Protein AF-R4G3I7-F1 (afdb_monomer_lite)

Sequence (110 aa):
MGIKLVFLLILGISASVWAYPKTECGSGPDHNLAKGFRRRGDRLLYTTRVQMPKSFLRVKSYDFNWPDSSRQSNFITRFEVLDEHHDGSGGCAFFTGGGPGTNFLKLHLV

Foldseek 3Di:
DVVVVVVVVVVVVVCLQVQADQDPQGRALWQKDKDADDDPPDDDQDDDDDDDDDDPPDDDKDKDKPPPPDDDADAARMDMDTFPGSRNPTKHKAWDDDHHPGRMGIIMID

pLDDT: mean 84.5, std 9.87, range [61.41, 96.06]

Secondary structure (DSSP, 8-state):
-HHHHHHHHHHHHHHHHHHS--BTTBSSS---EEEE-PPTT----------PPP-SS----EEEEES-SS---PPPSEEEE--S-TTTTSPPEEEEEE-TTSS-EEEEE-

Radius of gyration: 18.96 Å; chains: 1; bounding box: 62×19×44 Å

Structure (mmCIF, N/CA/C/O backbone):
data_AF-R4G3I7-F1
#
_entry.id   AF-R4G3I7-F1
#
loop_
_atom_site.group_PDB
_atom_site.id
_atom_site.type_symbol
_atom_site.label_atom_id
_atom_site.label_alt_id
_atom_site.label_comp_id
_atom_site.label_asym_id
_atom_site.label_entity_id
_atom_site.label_seq_id
_atom_site.pdbx_PDB_ins_code
_atom_site.Cartn_x
_atom_site.Cartn_y
_atom_site.Cartn_z
_atom_site.occupancy
_atom_site.B_iso_or_equiv
_atom_site.auth_seq_id
_atom_site.auth_comp_id
_atom_site.auth_asym_id
_atom_site.auth_atom_id
_atom_site.pdbx_PDB_model_num
ATOM 1 N N . MET A 1 1 ? 42.443 -5.790 -20.985 1.00 61.41 1 MET A N 1
ATOM 2 C CA . MET A 1 1 ? 41.408 -6.325 -20.064 1.00 61.41 1 MET A CA 1
ATOM 3 C C . MET A 1 1 ? 40.334 -5.304 -19.681 1.00 61.41 1 MET A C 1
ATOM 5 O O . MET A 1 1 ? 39.187 -5.708 -19.580 1.00 61.41 1 MET A O 1
ATOM 9 N N . GLY A 1 2 ? 40.648 -4.007 -19.540 1.00 72.75 2 GLY A N 1
ATOM 10 C CA . GLY A 1 2 ? 39.675 -2.990 -19.100 1.00 72.75 2 GLY A CA 1
ATOM 11 C C . GLY A 1 2 ? 38.459 -2.777 -20.014 1.00 72.75 2 GLY A C 1
ATOM 12 O O . GLY A 1 2 ? 37.345 -2.706 -19.517 1.00 72.75 2 GLY A O 1
ATOM 13 N N . ILE A 1 3 ? 38.627 -2.761 -21.344 1.00 79.00 3 ILE A N 1
ATOM 14 C CA . ILE A 1 3 ? 37.512 -2.426 -22.254 1.00 79.00 3 ILE A CA 1
ATOM 15 C C . ILE A 1 3 ? 36.407 -3.494 -22.278 1.00 79.00 3 ILE A C 1
ATOM 17 O O . ILE A 1 3 ? 35.229 -3.164 -22.309 1.00 79.00 3 ILE A O 1
ATOM 21 N N . LYS A 1 4 ? 36.776 -4.780 -22.173 1.00 77.06 4 LYS A N 1
ATOM 22 C CA . LYS A 1 4 ? 35.819 -5.894 -22.061 1.00 77.06 4 LYS A CA 1
ATOM 23 C C . LYS A 1 4 ? 35.001 -5.795 -20.772 1.00 77.06 4 LYS A C 1
ATOM 25 O O . LYS A 1 4 ? 33.808 -6.066 -20.791 1.00 77.06 4 LYS A O 1
ATOM 30 N N . LEU A 1 5 ? 35.633 -5.365 -19.678 1.00 80.31 5 LEU A N 1
ATOM 31 C CA . LEU A 1 5 ? 34.962 -5.154 -18.397 1.00 80.31 5 LEU A CA 1
ATOM 32 C C . LEU A 1 5 ? 33.954 -3.998 -18.480 1.00 80.31 5 LEU A C 1
ATOM 34 O O . LEU A 1 5 ? 32.836 -4.124 -17.994 1.00 80.31 5 LEU A O 1
ATOM 38 N N . VAL A 1 6 ? 34.327 -2.906 -19.153 1.00 83.75 6 VAL A N 1
ATOM 39 C CA . VAL A 1 6 ? 33.445 -1.751 -19.385 1.00 83.75 6 VAL A CA 1
ATOM 40 C C . VAL A 1 6 ? 32.231 -2.146 -20.229 1.00 83.75 6 VAL A C 1
ATOM 42 O O . VAL A 1 6 ? 31.108 -1.822 -19.857 1.00 83.75 6 VAL A O 1
ATOM 45 N N . PHE A 1 7 ? 32.421 -2.909 -21.311 1.00 83.75 7 PHE A N 1
ATOM 46 C CA . PHE A 1 7 ? 31.301 -3.403 -22.121 1.00 83.75 7 PHE A CA 1
ATOM 47 C C . PHE A 1 7 ? 30.362 -4.326 -21.336 1.00 83.75 7 PHE A C 1
ATOM 49 O O . PHE A 1 7 ? 29.147 -4.183 -21.445 1.00 83.75 7 PHE A O 1
ATOM 56 N N . LEU A 1 8 ? 30.897 -5.233 -20.513 1.00 83.94 8 LEU A N 1
ATOM 57 C CA . LEU A 1 8 ? 30.080 -6.114 -19.670 1.00 83.94 8 LEU A CA 1
ATOM 58 C C . LEU A 1 8 ? 29.290 -5.337 -18.609 1.00 83.94 8 LEU A C 1
ATOM 60 O O . LEU A 1 8 ? 28.132 -5.661 -18.361 1.00 83.94 8 LEU A O 1
ATOM 64 N N . LEU A 1 9 ? 29.875 -4.286 -18.030 1.00 82.69 9 LEU A N 1
ATOM 65 C CA . LEU A 1 9 ? 29.179 -3.406 -17.088 1.00 82.69 9 LEU A CA 1
ATOM 66 C C . LEU A 1 9 ? 28.038 -2.635 -17.766 1.00 82.69 9 LEU A C 1
ATOM 68 O O . LEU A 1 9 ? 26.932 -2.598 -17.237 1.00 82.69 9 LEU A O 1
ATOM 72 N N . ILE A 1 10 ? 28.269 -2.075 -18.957 1.00 81.50 10 ILE A N 1
ATOM 73 C CA . ILE A 1 10 ? 27.234 -1.347 -19.712 1.00 81.50 10 ILE A CA 1
ATOM 74 C C . ILE A 1 10 ? 26.090 -2.287 -20.129 1.00 81.50 10 ILE A C 1
ATOM 76 O O . ILE A 1 10 ? 24.916 -1.934 -19.999 1.00 81.50 10 ILE A O 1
ATOM 80 N N . LEU A 1 11 ? 26.407 -3.501 -20.591 1.00 79.75 11 LEU A N 1
ATOM 81 C CA . LEU A 1 11 ? 25.405 -4.512 -20.950 1.00 79.75 11 LEU A CA 1
ATOM 82 C C . LEU A 1 11 ? 24.608 -4.994 -19.730 1.00 79.75 11 LEU A C 1
ATOM 84 O O . LEU A 1 11 ? 23.392 -5.137 -19.812 1.00 79.75 11 LEU A O 1
ATOM 88 N N . GLY A 1 12 ? 25.264 -5.181 -18.583 1.00 74.25 12 GLY A N 1
ATOM 89 C CA . GLY A 1 12 ? 24.588 -5.551 -17.338 1.00 74.25 12 GLY A CA 1
ATOM 90 C C . GLY A 1 12 ? 23.617 -4.475 -16.840 1.00 74.25 12 GLY A C 1
ATOM 91 O O . GLY A 1 12 ? 22.501 -4.798 -16.443 1.00 74.25 12 GLY A O 1
ATOM 92 N N . I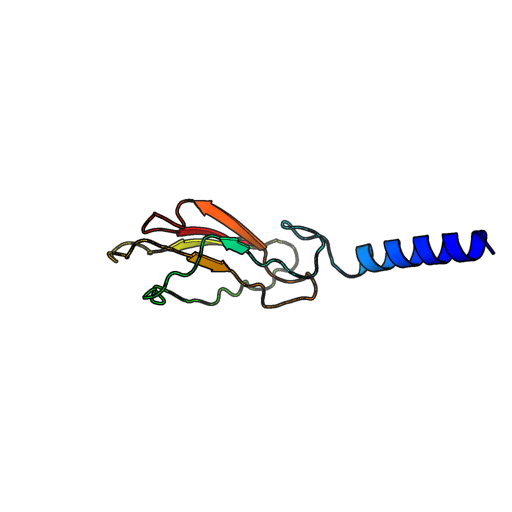LE A 1 13 ? 24.012 -3.198 -16.905 1.00 69.50 13 ILE A N 1
ATOM 93 C CA . ILE A 1 13 ? 23.169 -2.065 -16.479 1.00 69.50 13 ILE A CA 1
ATOM 94 C C . ILE A 1 13 ? 22.002 -1.838 -17.450 1.00 69.50 13 ILE A C 1
ATOM 96 O O . ILE A 1 13 ? 20.898 -1.510 -17.030 1.00 69.50 13 ILE A O 1
ATOM 100 N N . SER A 1 14 ? 22.218 -2.013 -18.755 1.00 68.06 14 SER A N 1
ATOM 101 C CA . SER A 1 14 ? 21.137 -1.868 -19.739 1.00 68.06 14 SER A CA 1
ATOM 102 C C . SER A 1 14 ? 20.112 -3.000 -19.643 1.00 68.06 14 SER A C 1
ATOM 104 O O . SER A 1 14 ? 18.916 -2.730 -19.705 1.00 68.06 14 SER A O 1
ATOM 106 N N . ALA A 1 15 ? 20.546 -4.241 -19.410 1.00 70.19 15 ALA A N 1
ATOM 107 C CA . ALA A 1 15 ? 19.639 -5.378 -19.270 1.00 70.19 15 ALA A CA 1
ATOM 108 C C . ALA A 1 15 ? 18.664 -5.228 -18.089 1.00 70.19 15 ALA A C 1
ATOM 110 O O . ALA A 1 15 ? 17.490 -5.557 -18.230 1.00 70.19 15 ALA A O 1
ATOM 111 N N . SER A 1 16 ? 19.110 -4.694 -16.947 1.00 64.75 16 SER A N 1
ATOM 112 C CA . SER A 1 16 ? 18.240 -4.507 -15.776 1.00 64.75 16 SER A CA 1
ATOM 113 C C . SER A 1 16 ? 17.194 -3.405 -15.968 1.00 64.75 16 SER A C 1
ATOM 115 O O . SER A 1 16 ? 16.076 -3.549 -15.483 1.00 64.75 16 SER A O 1
ATOM 117 N N . VAL A 1 17 ? 17.516 -2.344 -16.716 1.00 65.06 17 VAL A N 1
ATOM 118 C CA . VAL A 1 17 ? 16.563 -1.268 -17.057 1.00 65.06 17 VAL A CA 1
ATOM 119 C C . VAL A 1 17 ? 15.486 -1.747 -18.034 1.00 65.06 17 VAL A C 1
ATOM 121 O O . VAL A 1 17 ? 14.360 -1.264 -17.992 1.00 65.06 17 VAL A O 1
ATOM 124 N N . TRP A 1 18 ? 15.818 -2.688 -18.918 1.00 64.50 18 TRP A N 1
ATOM 125 C CA . TRP A 1 18 ? 14.879 -3.238 -19.902 1.00 64.50 18 TRP A CA 1
ATOM 126 C C . TRP A 1 18 ? 14.074 -4.426 -19.364 1.00 64.50 18 TRP A C 1
ATOM 128 O O . TRP A 1 18 ? 13.053 -4.776 -19.951 1.00 64.50 18 TRP A O 1
ATOM 138 N N . ALA A 1 19 ? 14.524 -5.049 -18.271 1.00 73.00 19 ALA A N 1
ATOM 139 C CA . ALA A 1 19 ? 13.863 -6.207 -17.678 1.00 73.00 19 ALA A CA 1
ATOM 140 C C . ALA A 1 19 ? 12.513 -5.859 -17.038 1.00 73.00 19 ALA A C 1
ATOM 142 O O . ALA A 1 19 ? 11.603 -6.681 -17.085 1.00 73.00 19 ALA A O 1
ATOM 143 N N . TYR A 1 20 ? 12.376 -4.653 -16.478 1.00 74.19 20 TYR A N 1
ATOM 144 C CA . TYR A 1 20 ? 11.161 -4.223 -15.791 1.00 74.19 20 TYR A CA 1
ATOM 145 C C . TYR A 1 20 ? 10.608 -2.957 -16.444 1.00 74.19 20 TYR A C 1
ATOM 147 O O . TYR A 1 20 ? 11.296 -1.928 -16.467 1.00 74.19 20 TYR A O 1
ATOM 155 N N . PRO A 1 21 ? 9.384 -3.000 -16.997 1.00 72.31 21 PRO A N 1
ATOM 156 C CA . PRO A 1 21 ? 8.773 -1.810 -17.564 1.00 72.31 21 PRO A CA 1
ATOM 157 C C . PRO A 1 21 ? 8.609 -0.742 -16.477 1.00 72.31 21 PRO A C 1
ATOM 159 O O . PRO A 1 21 ? 8.353 -1.037 -15.312 1.00 72.31 21 PRO A O 1
ATOM 162 N N . LYS A 1 22 ? 8.756 0.530 -16.857 1.00 75.69 22 LYS A N 1
ATOM 163 C CA . LYS A 1 22 ? 8.519 1.641 -15.933 1.00 75.69 22 LYS A CA 1
ATOM 164 C C . LYS A 1 22 ? 7.019 1.760 -15.649 1.00 75.69 22 LYS A C 1
ATOM 166 O O . LYS A 1 22 ? 6.247 2.055 -16.560 1.00 75.69 22 LYS A O 1
ATOM 171 N N . THR A 1 23 ? 6.639 1.576 -14.394 1.00 79.38 23 THR A N 1
ATOM 172 C CA . THR A 1 23 ? 5.295 1.794 -13.850 1.00 79.38 23 THR A CA 1
ATOM 173 C C . THR A 1 23 ? 5.224 3.111 -13.072 1.00 79.38 23 THR A C 1
ATOM 175 O O . THR A 1 23 ? 6.232 3.793 -12.858 1.00 79.38 23 THR A O 1
ATOM 178 N N . GLU A 1 24 ? 4.022 3.479 -12.626 1.00 81.25 24 GLU A N 1
ATOM 179 C CA . GLU A 1 24 ? 3.788 4.671 -11.793 1.00 81.25 24 GLU A CA 1
ATOM 180 C C . GLU A 1 24 ? 4.508 4.595 -10.433 1.00 81.25 24 GLU A C 1
ATOM 182 O O . GLU A 1 24 ? 4.817 5.621 -9.829 1.00 81.25 24 GLU A O 1
ATOM 187 N N . CYS A 1 25 ? 4.805 3.389 -9.941 1.00 81.62 25 CYS A N 1
ATOM 188 C CA . CYS A 1 25 ? 5.471 3.166 -8.659 1.00 81.62 25 CYS A CA 1
ATOM 189 C C . CYS A 1 25 ? 6.960 2.801 -8.779 1.00 81.62 25 CYS A C 1
ATOM 191 O O . CYS A 1 25 ? 7.633 2.682 -7.753 1.00 81.62 25 CYS A O 1
ATOM 193 N N . GLY A 1 26 ? 7.512 2.686 -9.994 1.00 80.50 26 GLY A N 1
ATOM 194 C CA . GLY A 1 26 ? 8.947 2.491 -10.196 1.00 80.50 26 GLY A CA 1
ATOM 195 C C . GLY A 1 26 ? 9.306 1.687 -11.443 1.00 80.50 26 GLY A C 1
ATOM 196 O O . GLY A 1 26 ? 8.561 1.617 -12.404 1.00 80.50 26 GLY A O 1
ATOM 197 N N . SER A 1 27 ? 10.511 1.123 -11.450 1.00 74.50 27 SER A N 1
ATOM 198 C CA . SER A 1 27 ? 11.006 0.214 -12.507 1.00 74.50 27 SER A CA 1
ATOM 199 C C . SER A 1 27 ? 11.607 -1.046 -11.876 1.00 74.50 27 SER A C 1
ATOM 201 O O . SER A 1 27 ? 12.640 -1.553 -12.302 1.00 74.50 27 SER A O 1
ATOM 203 N N . GLY A 1 28 ? 11.002 -1.483 -10.769 1.00 79.38 28 GLY A N 1
ATOM 204 C CA . GLY A 1 28 ? 11.410 -2.669 -10.028 1.00 79.38 28 GLY A CA 1
ATOM 205 C C . GLY A 1 28 ? 10.519 -3.872 -10.347 1.00 79.38 28 GLY A C 1
ATOM 206 O O . GLY A 1 28 ? 9.441 -3.695 -10.907 1.00 79.38 28 GLY A O 1
ATOM 207 N N . PRO A 1 29 ? 10.951 -5.085 -9.968 1.00 79.69 29 PRO A N 1
ATOM 208 C CA . PRO A 1 29 ? 10.140 -6.295 -10.107 1.00 79.69 29 PRO A CA 1
ATOM 209 C C . PRO A 1 29 ? 8.906 -6.305 -9.199 1.00 79.69 29 PRO A C 1
ATOM 211 O O . PRO A 1 29 ? 7.907 -6.909 -9.562 1.00 79.69 29 PRO A O 1
ATOM 214 N N . ASP A 1 30 ? 8.986 -5.655 -8.032 1.00 84.75 30 ASP A N 1
ATOM 215 C CA . ASP A 1 30 ? 7.989 -5.746 -6.965 1.00 84.75 30 ASP A CA 1
ATOM 216 C C . ASP A 1 30 ? 7.375 -4.386 -6.634 1.00 84.75 30 ASP A C 1
ATOM 218 O O . ASP A 1 30 ? 8.096 -3.424 -6.349 1.00 84.75 30 ASP A O 1
ATOM 222 N N . HIS A 1 31 ? 6.046 -4.338 -6.537 1.00 88.44 31 HIS A N 1
ATOM 223 C CA . HIS A 1 31 ? 5.296 -3.140 -6.137 1.00 88.44 31 HIS A CA 1
ATOM 224 C C . HIS A 1 31 ? 4.608 -3.269 -4.765 1.00 88.44 31 HIS A C 1
ATOM 226 O O . HIS A 1 31 ? 3.574 -2.657 -4.493 1.00 88.44 31 HIS A O 1
ATOM 232 N N . ASN A 1 32 ? 5.206 -4.058 -3.867 1.00 91.06 32 ASN A N 1
ATOM 233 C CA . ASN A 1 32 ? 4.700 -4.274 -2.513 1.00 91.06 32 ASN A CA 1
ATOM 234 C C . ASN A 1 32 ? 4.674 -2.979 -1.683 1.00 91.06 32 ASN A C 1
ATOM 236 O O . ASN A 1 32 ? 5.656 -2.239 -1.611 1.00 91.06 32 ASN A O 1
ATOM 240 N N . LEU A 1 33 ? 3.586 -2.769 -0.941 1.00 92.75 33 LEU A N 1
ATOM 241 C CA . LEU A 1 33 ? 3.444 -1.682 0.024 1.00 92.75 33 LEU A CA 1
ATOM 242 C C . LEU A 1 33 ? 3.031 -2.241 1.386 1.00 92.75 33 LEU A C 1
ATOM 244 O O . LEU A 1 33 ? 1.893 -2.656 1.585 1.00 92.75 33 LEU A O 1
ATOM 248 N N . ALA A 1 34 ? 3.931 -2.185 2.365 1.00 95.00 34 ALA A N 1
ATOM 249 C CA . ALA A 1 34 ? 3.641 -2.577 3.741 1.00 95.00 34 ALA A CA 1
ATOM 250 C C . ALA A 1 34 ? 4.006 -1.458 4.719 1.00 95.00 34 ALA A C 1
ATOM 252 O O . ALA A 1 34 ? 5.060 -0.830 4.599 1.00 95.00 34 ALA A O 1
ATOM 253 N N . LYS A 1 35 ? 3.147 -1.216 5.715 1.00 95.81 35 LYS A N 1
ATOM 254 C CA . LYS A 1 35 ? 3.421 -0.269 6.807 1.00 95.81 35 LYS A CA 1
ATOM 255 C C . LYS A 1 35 ? 2.916 -0.795 8.144 1.00 95.81 35 LYS A C 1
ATOM 257 O O . LYS A 1 35 ? 1.868 -1.436 8.227 1.00 95.81 35 LYS A O 1
ATOM 262 N N . GLY A 1 36 ? 3.640 -0.438 9.202 1.00 95.38 36 GLY A N 1
ATOM 263 C CA . GLY A 1 36 ? 3.355 -0.865 10.569 1.00 95.38 36 GLY A CA 1
ATOM 264 C C . GLY A 1 36 ? 3.976 -2.217 10.911 1.00 95.38 36 GLY A C 1
ATOM 265 O O . GLY A 1 36 ? 4.771 -2.769 10.152 1.00 95.38 36 GLY A O 1
ATOM 266 N N . PHE A 1 37 ? 3.612 -2.746 12.077 1.00 95.06 37 PHE A N 1
ATOM 267 C CA . PHE A 1 37 ? 4.205 -3.962 12.630 1.00 95.06 37 PHE A CA 1
ATOM 268 C C . PHE A 1 37 ? 3.129 -4.836 13.251 1.00 95.06 37 PHE A C 1
ATOM 270 O O . PHE A 1 37 ? 2.229 -4.343 13.931 1.00 95.06 37 PHE A O 1
ATOM 277 N N . ARG A 1 38 ? 3.255 -6.147 13.048 1.00 91.75 38 ARG A N 1
ATOM 278 C CA . ARG A 1 38 ? 2.374 -7.122 13.681 1.00 91.75 38 ARG A CA 1
ATOM 279 C C . ARG A 1 38 ? 2.770 -7.279 15.145 1.00 91.75 38 ARG A C 1
ATOM 281 O O . ARG A 1 38 ? 3.931 -7.544 15.452 1.00 91.75 38 ARG A O 1
ATOM 288 N N . ARG A 1 39 ? 1.806 -7.138 16.047 1.00 91.25 39 ARG A N 1
ATOM 289 C CA . ARG A 1 39 ? 1.968 -7.357 17.485 1.00 91.25 39 ARG A CA 1
ATOM 290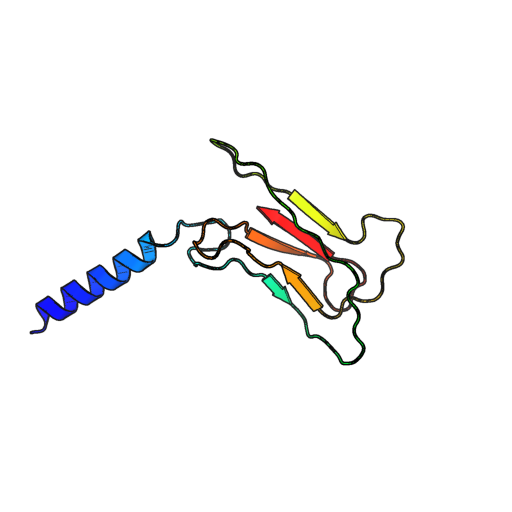 C C . ARG A 1 39 ? 1.390 -8.712 17.879 1.00 91.25 39 ARG A C 1
ATOM 292 O O . ARG A 1 39 ? 0.533 -9.284 17.202 1.00 91.25 39 ARG A O 1
ATOM 299 N N . ARG A 1 40 ? 1.875 -9.258 18.995 1.00 93.62 40 ARG A N 1
ATOM 300 C CA . ARG A 1 40 ? 1.332 -10.501 19.552 1.00 93.62 40 ARG A CA 1
ATOM 301 C C . ARG A 1 40 ? -0.134 -10.275 19.935 1.00 93.62 40 ARG A C 1
ATOM 303 O O . ARG A 1 40 ? -0.433 -9.344 20.670 1.00 93.62 40 ARG A O 1
ATOM 310 N N . GLY A 1 41 ? -1.024 -11.141 19.452 1.00 92.31 41 GLY A N 1
ATOM 311 C CA . GLY A 1 41 ? -2.471 -11.023 19.670 1.00 92.31 41 GLY A CA 1
ATOM 312 C C . GLY A 1 41 ? -3.229 -10.299 18.553 1.00 92.31 41 GLY A C 1
ATOM 313 O O . GLY A 1 41 ? -4.460 -10.345 18.557 1.00 92.31 41 GLY A O 1
ATOM 314 N N . ASP A 1 42 ? -2.528 -9.707 17.578 1.00 93.19 42 ASP A N 1
ATOM 315 C CA . ASP A 1 42 ? -3.163 -9.114 16.400 1.00 93.19 42 ASP A CA 1
ATOM 316 C C . ASP A 1 42 ? -3.953 -10.157 15.605 1.00 93.19 42 ASP A C 1
ATOM 318 O O . ASP A 1 42 ? -3.534 -11.311 15.439 1.00 93.19 42 ASP A O 1
ATOM 322 N N . ARG A 1 43 ? -5.088 -9.716 15.062 1.00 93.06 43 ARG A N 1
ATOM 323 C CA . ARG A 1 43 ? -6.003 -10.527 14.256 1.00 93.06 43 ARG A CA 1
ATOM 324 C C . ARG A 1 43 ? -6.149 -9.912 12.873 1.00 93.06 43 ARG A C 1
ATOM 326 O O . ARG A 1 43 ? -6.055 -8.698 12.717 1.00 93.06 43 ARG A O 1
ATOM 333 N N . LEU A 1 44 ? -6.414 -10.753 11.877 1.00 93.12 44 LEU A N 1
ATOM 334 C CA . LEU A 1 44 ? -6.742 -10.278 10.539 1.00 93.12 44 LEU A CA 1
ATOM 335 C C . LEU A 1 44 ? -8.094 -9.556 10.583 1.00 93.12 44 LEU A C 1
ATOM 337 O O . LEU A 1 44 ? -9.109 -10.173 10.899 1.00 93.12 44 LEU A O 1
ATOM 341 N N . LEU A 1 45 ? -8.096 -8.256 10.286 1.00 91.69 45 LEU A N 1
ATOM 342 C CA . LEU A 1 45 ? -9.324 -7.456 10.245 1.00 91.69 45 LEU A CA 1
ATOM 343 C C . LEU A 1 45 ? -10.026 -7.565 8.888 1.00 91.69 45 LEU A C 1
ATOM 345 O O . LEU A 1 45 ? -11.253 -7.576 8.825 1.00 91.69 45 LEU A O 1
ATOM 349 N N . TYR A 1 46 ? -9.248 -7.632 7.807 1.00 92.44 46 TYR A N 1
ATOM 350 C CA . TYR A 1 46 ? -9.751 -7.673 6.440 1.00 92.44 46 TYR A CA 1
ATOM 351 C C . TYR A 1 46 ? -8.676 -8.189 5.481 1.00 92.44 46 TYR A C 1
ATOM 353 O O . TYR A 1 46 ? -7.490 -7.931 5.676 1.00 92.44 46 TYR A O 1
ATOM 361 N N . THR A 1 47 ? -9.099 -8.903 4.442 1.00 93.81 47 THR A N 1
ATOM 362 C CA . THR A 1 47 ? -8.263 -9.293 3.306 1.00 93.81 47 THR A CA 1
ATOM 363 C C . THR A 1 47 ? -9.122 -9.278 2.049 1.00 93.81 47 THR A C 1
ATOM 365 O O . THR A 1 47 ? -10.301 -9.632 2.096 1.00 93.81 47 THR A O 1
ATOM 368 N N . THR A 1 48 ? -8.552 -8.822 0.941 1.00 92.94 48 THR A N 1
ATOM 369 C CA . THR A 1 48 ? -9.209 -8.819 -0.364 1.00 92.94 48 THR A CA 1
ATOM 370 C C . THR A 1 48 ? -8.165 -8.898 -1.465 1.00 92.94 48 THR A C 1
ATOM 372 O O . THR A 1 48 ? -6.992 -8.600 -1.237 1.00 92.94 48 THR A O 1
ATOM 375 N N . ARG A 1 49 ? -8.609 -9.262 -2.667 1.00 91.44 49 ARG A N 1
ATOM 376 C CA . ARG A 1 49 ? -7.805 -9.228 -3.885 1.00 91.44 49 ARG A CA 1
ATOM 377 C C . ARG A 1 49 ? -8.477 -8.287 -4.873 1.00 91.44 49 ARG A C 1
ATOM 379 O O . ARG A 1 49 ? -9.614 -8.526 -5.271 1.00 91.44 49 ARG A O 1
ATOM 386 N N . VAL A 1 50 ? -7.773 -7.235 -5.272 1.00 88.50 50 VAL A N 1
ATOM 387 C CA . VAL A 1 50 ? -8.243 -6.306 -6.304 1.00 88.50 50 VAL A CA 1
ATOM 388 C C . VAL A 1 50 ? -7.599 -6.703 -7.625 1.00 88.50 50 VAL A C 1
ATOM 390 O O . VAL A 1 50 ? -6.380 -6.800 -7.715 1.00 88.50 50 VAL A O 1
ATOM 393 N N . GLN A 1 51 ? -8.417 -6.963 -8.643 1.00 86.00 51 GLN A N 1
ATOM 394 C CA . GLN A 1 51 ? -7.952 -7.207 -10.008 1.00 86.00 51 GLN A CA 1
ATOM 395 C C . GLN A 1 51 ? -8.463 -6.086 -10.903 1.00 86.00 51 GLN A C 1
ATOM 397 O O . GLN A 1 51 ? -9.670 -5.848 -10.969 1.00 86.00 51 GLN A O 1
ATOM 402 N N . MET A 1 52 ? -7.553 -5.404 -11.594 1.00 79.94 52 MET A N 1
ATOM 403 C CA . MET A 1 52 ? -7.926 -4.382 -12.565 1.00 79.94 52 MET A CA 1
ATOM 404 C C . MET A 1 52 ? -8.027 -4.991 -13.965 1.00 79.94 52 MET A C 1
ATOM 406 O O . MET A 1 52 ? -7.127 -5.724 -14.382 1.00 79.94 52 MET A O 1
ATOM 410 N N . PRO A 1 53 ? -9.106 -4.713 -14.716 1.00 74.62 53 PRO A N 1
ATOM 411 C CA . PRO A 1 53 ? -9.232 -5.207 -16.077 1.00 74.62 53 PRO A CA 1
ATOM 412 C C . PRO A 1 53 ? -8.195 -4.541 -16.987 1.00 74.62 53 PRO A C 1
ATOM 414 O O . PRO A 1 53 ? -7.960 -3.333 -16.905 1.00 74.62 53 PRO A O 1
ATOM 417 N N . LYS A 1 54 ? -7.621 -5.326 -17.907 1.00 69.25 54 LYS A N 1
ATOM 418 C CA . LYS A 1 54 ? -6.718 -4.809 -18.942 1.00 69.25 54 LYS A CA 1
ATOM 419 C C . LYS A 1 54 ? -7.441 -3.762 -19.794 1.00 69.25 54 LYS A C 1
ATOM 421 O O . LYS A 1 54 ? -8.600 -3.932 -20.168 1.00 69.25 54 LYS A O 1
ATOM 426 N N . SER A 1 55 ? -6.738 -2.685 -20.122 1.00 70.31 55 SER A N 1
ATOM 427 C CA . SER A 1 55 ? -7.247 -1.576 -20.925 1.00 70.31 55 SER A CA 1
ATOM 428 C C . SER A 1 55 ? -6.185 -1.198 -21.951 1.00 70.31 55 SER A C 1
ATOM 430 O O . SER A 1 55 ? -5.032 -0.981 -21.600 1.00 70.31 55 SER A O 1
ATOM 432 N N . PHE A 1 56 ? -6.568 -1.161 -23.229 1.00 65.50 56 PHE A N 1
ATOM 433 C CA . PHE A 1 56 ? -5.625 -1.109 -24.351 1.00 65.50 56 PHE A CA 1
ATOM 434 C C . PHE A 1 56 ? -4.860 0.223 -24.469 1.00 65.50 56 PHE A C 1
ATOM 436 O O . PHE A 1 56 ? -3.823 0.267 -25.116 1.00 65.50 56 PHE A O 1
ATOM 443 N N . LEU A 1 57 ? -5.342 1.307 -23.848 1.00 68.81 57 LEU A N 1
ATOM 444 C CA . LEU A 1 57 ? -4.763 2.656 -24.001 1.00 68.81 57 LEU A CA 1
ATOM 445 C C . LEU A 1 57 ? -4.876 3.541 -22.752 1.00 68.81 57 LEU A C 1
ATOM 447 O O . LEU A 1 57 ? -4.562 4.728 -22.799 1.00 68.81 57 LEU A O 1
ATOM 451 N N . ARG A 1 58 ? -5.388 3.011 -21.640 1.00 74.75 58 ARG A N 1
ATOM 452 C CA . ARG A 1 58 ? -5.650 3.819 -20.446 1.00 74.75 58 ARG A CA 1
ATOM 453 C C . ARG A 1 58 ? -5.330 3.037 -19.193 1.00 74.75 58 ARG A C 1
ATOM 455 O O . ARG A 1 58 ? -5.919 1.979 -18.984 1.00 74.75 58 ARG A O 1
ATOM 462 N N . VAL A 1 59 ? -4.486 3.621 -18.353 1.00 74.56 59 VAL A N 1
ATOM 463 C CA . VAL A 1 59 ? -4.254 3.170 -16.985 1.00 74.56 59 VAL A CA 1
ATOM 464 C C . VAL A 1 59 ? -5.565 3.291 -16.204 1.00 74.56 59 VAL A C 1
ATOM 466 O O . VAL A 1 59 ? -6.220 4.341 -16.213 1.00 74.56 59 VAL A O 1
ATOM 469 N N . LYS A 1 60 ? -6.008 2.183 -15.610 1.00 84.38 60 LYS A N 1
ATOM 470 C CA . LYS A 1 60 ? -7.174 2.165 -14.726 1.00 84.38 60 LYS A CA 1
ATOM 471 C C . LYS A 1 60 ? -6.683 2.461 -13.322 1.00 84.38 60 LYS A C 1
ATOM 473 O O . LYS A 1 60 ? -5.655 1.949 -12.926 1.00 84.38 60 LYS A O 1
ATOM 478 N N . SER A 1 61 ? -7.425 3.278 -12.593 1.00 89.62 61 SER A N 1
ATOM 479 C CA . SER A 1 61 ? -7.152 3.533 -11.188 1.00 89.62 61 SER A CA 1
ATOM 480 C C . SER A 1 61 ? -8.398 3.281 -10.356 1.00 89.62 61 SER A C 1
ATOM 482 O O . SER A 1 61 ? -9.527 3.321 -10.862 1.00 89.62 61 SER A O 1
ATOM 484 N N . TYR A 1 62 ? -8.183 2.969 -9.085 1.00 89.88 62 TYR A N 1
ATOM 485 C CA . TYR A 1 62 ? -9.234 2.629 -8.141 1.00 89.88 62 TYR A CA 1
ATOM 486 C C . TYR A 1 62 ? -8.865 3.115 -6.741 1.00 89.88 62 TYR A C 1
ATOM 488 O O . TYR A 1 62 ? -7.823 2.747 -6.201 1.00 89.88 62 TYR A O 1
ATOM 496 N N . ASP A 1 63 ? -9.745 3.911 -6.139 1.00 93.19 63 ASP A N 1
ATOM 497 C CA . ASP A 1 63 ? -9.603 4.329 -4.749 1.00 93.19 63 ASP A CA 1
ATOM 498 C C . ASP A 1 63 ? -10.205 3.270 -3.827 1.00 93.19 63 ASP A C 1
ATOM 500 O O . ASP A 1 63 ? -11.423 3.096 -3.742 1.00 93.19 63 ASP A O 1
ATOM 504 N N . PHE A 1 64 ? -9.334 2.562 -3.118 1.00 93.38 64 PHE A N 1
ATOM 505 C CA . PHE A 1 64 ? -9.726 1.598 -2.108 1.00 93.38 64 PHE A CA 1
ATOM 506 C C . PHE A 1 64 ? -9.906 2.299 -0.762 1.00 93.38 64 PHE A C 1
ATOM 508 O O . PHE A 1 64 ? -8.984 2.938 -0.246 1.00 93.38 64 PHE A O 1
ATOM 515 N N . ASN A 1 65 ? -11.080 2.123 -0.159 1.00 92.88 65 ASN A N 1
ATOM 516 C CA . ASN A 1 65 ? -11.399 2.639 1.165 1.00 92.88 65 ASN A CA 1
ATOM 517 C C . ASN A 1 65 ? -11.839 1.495 2.079 1.00 92.88 65 ASN A C 1
ATOM 519 O O . ASN A 1 65 ? -12.711 0.700 1.734 1.00 92.88 65 ASN A O 1
ATOM 523 N N . TRP A 1 66 ? -11.259 1.436 3.273 1.00 91.69 66 TRP A N 1
ATOM 524 C CA . TRP A 1 66 ? -11.650 0.494 4.312 1.00 91.69 66 TRP A CA 1
ATOM 525 C C . TRP A 1 66 ? -11.765 1.196 5.669 1.00 91.69 66 TRP A C 1
ATOM 527 O O . TRP A 1 66 ? -10.886 1.988 5.999 1.00 91.69 66 TRP A O 1
ATOM 537 N N . PRO A 1 67 ? -12.776 0.887 6.497 1.00 91.50 67 PRO A N 1
ATOM 538 C CA . PRO A 1 67 ? -13.994 0.154 6.150 1.00 91.50 67 PRO A CA 1
ATOM 539 C C . PRO A 1 67 ? -14.924 0.993 5.250 1.00 91.50 67 PRO A C 1
ATOM 541 O O . PRO A 1 67 ? -14.938 2.217 5.343 1.00 91.50 67 PRO A O 1
ATOM 544 N N . ASP A 1 68 ? -15.750 0.336 4.430 1.00 76.06 68 ASP A N 1
ATOM 545 C CA . ASP A 1 68 ? -16.631 0.954 3.411 1.00 76.06 68 ASP A CA 1
ATOM 546 C C . ASP A 1 68 ? -17.899 1.637 3.990 1.00 76.06 68 ASP A C 1
ATOM 548 O O . ASP A 1 68 ? -18.950 1.701 3.367 1.00 76.06 68 ASP A O 1
ATOM 552 N N . SER A 1 69 ? -17.801 2.163 5.217 1.00 68.31 69 SER A N 1
ATOM 553 C CA . SER A 1 69 ? -18.880 2.692 6.073 1.00 68.31 69 SER A CA 1
ATOM 554 C C . SER A 1 69 ? -19.857 1.632 6.630 1.00 68.31 69 SER A C 1
ATOM 556 O O . SER A 1 69 ? -20.184 0.645 5.981 1.00 68.31 69 SER A O 1
ATOM 558 N N . SER A 1 70 ? -20.280 1.823 7.891 1.00 61.91 70 SER A N 1
ATOM 559 C CA . SER A 1 70 ? -21.091 0.949 8.784 1.00 61.91 70 SER A CA 1
ATOM 560 C C . SER A 1 70 ? -20.373 -0.065 9.691 1.00 61.91 70 SER A C 1
ATOM 562 O O . SER A 1 70 ? -20.973 -0.516 10.666 1.00 61.91 70 SER A O 1
ATOM 564 N N . ARG A 1 71 ? -19.091 -0.390 9.476 1.00 67.69 71 ARG A N 1
ATOM 565 C CA . ARG A 1 71 ? -18.352 -1.286 10.389 1.00 67.69 71 ARG A CA 1
ATOM 566 C C . ARG A 1 71 ? -17.520 -0.503 11.399 1.00 67.69 71 ARG A C 1
ATOM 568 O O . ARG A 1 71 ? -16.583 0.195 11.018 1.00 67.69 71 ARG A O 1
ATOM 575 N N . GLN A 1 72 ? -17.810 -0.682 12.691 1.00 68.62 72 GLN A N 1
ATOM 576 C CA . GLN A 1 72 ? -16.824 -0.399 13.734 1.00 68.62 72 GLN A CA 1
ATOM 577 C C . GLN A 1 72 ? -15.622 -1.319 13.508 1.00 68.62 72 GLN A C 1
ATOM 579 O O . GLN A 1 72 ? -15.745 -2.543 13.489 1.00 68.62 72 GLN A O 1
ATOM 58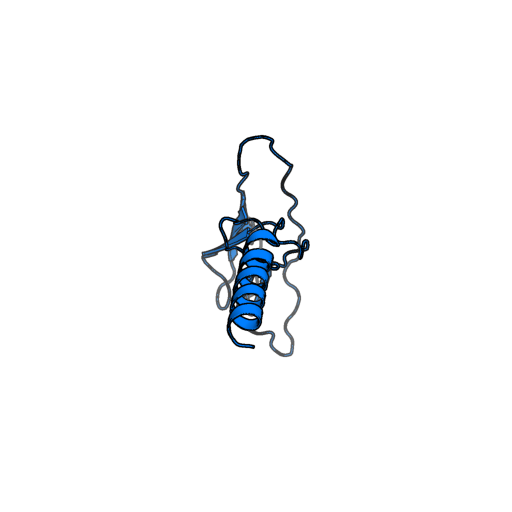4 N N . SER A 1 73 ? -14.470 -0.706 13.264 1.00 75.50 73 SER A N 1
ATOM 585 C CA . SER A 1 73 ? -13.213 -1.380 12.970 1.00 75.50 73 SER A CA 1
ATOM 586 C C . SER A 1 73 ? -12.247 -1.150 14.133 1.00 75.50 73 SER A C 1
ATOM 588 O O . SER A 1 73 ? -12.206 -0.063 14.716 1.00 75.50 73 SER A O 1
ATOM 590 N N . ASN A 1 74 ? -11.497 -2.193 14.491 1.00 85.75 74 ASN A N 1
ATOM 591 C CA . ASN A 1 74 ? -10.400 -2.073 15.445 1.00 85.75 74 ASN A CA 1
ATOM 592 C C . ASN A 1 74 ? -9.272 -1.225 14.848 1.00 85.75 74 ASN A C 1
ATOM 594 O O . ASN A 1 74 ? -9.130 -1.123 13.630 1.00 85.75 74 ASN A O 1
ATOM 598 N N . PHE A 1 75 ? -8.421 -0.664 15.705 1.00 92.00 75 PHE A N 1
ATOM 599 C CA . PHE A 1 75 ? -7.229 0.030 15.235 1.00 92.00 75 PHE A CA 1
ATOM 600 C C . PHE A 1 75 ? -6.341 -0.901 14.407 1.00 92.00 75 PHE A C 1
ATOM 602 O O . PHE A 1 75 ? -6.031 -2.026 14.804 1.00 92.00 75 PHE A O 1
ATOM 609 N N . ILE A 1 76 ? -5.911 -0.397 13.259 1.00 94.00 76 ILE A N 1
ATOM 610 C CA . ILE A 1 76 ? -4.952 -1.049 12.384 1.00 94.00 76 ILE A CA 1
ATOM 611 C C . ILE A 1 76 ? -3.584 -0.972 13.062 1.00 94.00 76 ILE A C 1
ATOM 613 O O . ILE A 1 76 ? -3.154 0.091 13.507 1.00 94.00 76 ILE A O 1
ATOM 617 N N . THR A 1 77 ? -2.871 -2.089 13.124 1.00 95.88 77 THR A N 1
ATOM 618 C CA . THR A 1 77 ? -1.471 -2.149 13.587 1.00 95.88 77 THR A CA 1
ATOM 619 C C . THR A 1 77 ? -0.495 -2.316 12.425 1.00 95.88 77 THR A C 1
ATOM 621 O O . THR A 1 77 ? 0.623 -1.796 12.464 1.00 95.88 77 THR A O 1
ATOM 624 N N . ARG A 1 78 ? -0.939 -3.001 11.367 1.00 96.06 78 ARG A N 1
ATOM 625 C CA . ARG A 1 78 ? -0.203 -3.256 10.130 1.00 96.06 78 ARG A CA 1
ATOM 626 C C . ARG A 1 7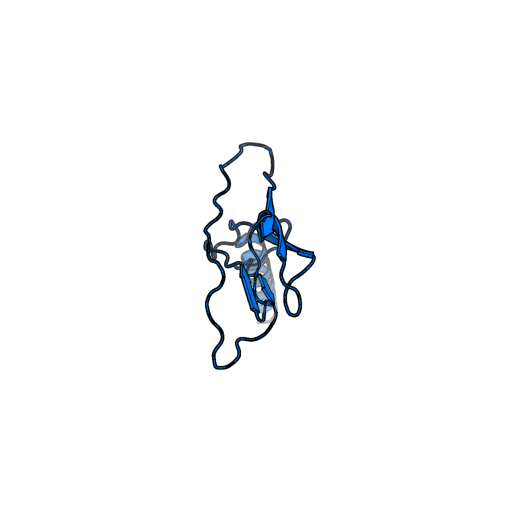8 ? -1.176 -3.386 8.963 1.00 96.06 78 ARG A C 1
ATOM 628 O O . ARG A 1 78 ? -2.269 -3.923 9.134 1.00 96.06 78 ARG A O 1
ATOM 635 N N . PHE A 1 79 ? -0.749 -2.945 7.787 1.00 95.69 79 PHE A N 1
ATOM 636 C CA . PHE A 1 79 ? -1.368 -3.333 6.524 1.00 95.69 79 PHE A CA 1
ATOM 637 C C . PHE A 1 79 ? -0.292 -3.713 5.508 1.00 95.69 79 PHE A C 1
ATOM 639 O O . PHE A 1 79 ? 0.841 -3.225 5.572 1.00 95.69 79 PHE A O 1
ATOM 646 N N . GLU A 1 80 ? -0.681 -4.565 4.567 1.00 96.06 80 GLU A N 1
ATOM 647 C CA . GLU A 1 80 ? 0.115 -4.982 3.419 1.00 96.06 80 GLU A CA 1
ATOM 648 C C . GLU A 1 80 ? -0.750 -4.943 2.170 1.00 96.06 80 GLU A C 1
ATOM 650 O O . GLU A 1 80 ? -1.898 -5.388 2.182 1.00 96.06 80 GLU A O 1
ATOM 655 N N . VAL A 1 81 ? -0.158 -4.443 1.098 1.00 94.88 81 VAL A N 1
ATOM 656 C CA . VAL A 1 81 ? -0.619 -4.606 -0.268 1.00 94.88 81 VAL A CA 1
ATOM 657 C C . VAL A 1 81 ? 0.499 -5.333 -0.984 1.00 94.88 81 VAL A C 1
ATOM 659 O O . VAL A 1 81 ? 1.629 -4.843 -1.021 1.00 94.88 81 VAL A O 1
ATOM 662 N N . LEU A 1 82 ? 0.193 -6.534 -1.456 1.00 93.12 82 LEU A N 1
ATOM 663 C CA . LEU A 1 82 ? 1.163 -7.390 -2.112 1.00 93.12 82 LEU A CA 1
ATOM 664 C C . LEU A 1 82 ? 0.931 -7.337 -3.613 1.00 93.12 82 LEU A C 1
ATOM 666 O O . LEU A 1 82 ? -0.206 -7.469 -4.074 1.00 93.12 82 LEU A O 1
ATOM 670 N N . ASP A 1 83 ? 2.017 -7.130 -4.340 1.00 88.25 83 ASP A N 1
ATOM 671 C CA . ASP A 1 83 ? 2.057 -7.357 -5.765 1.00 88.25 83 ASP A CA 1
ATOM 672 C C . ASP A 1 83 ? 2.175 -8.860 -6.013 1.00 88.25 83 ASP A C 1
ATOM 674 O O . ASP A 1 83 ? 3.069 -9.529 -5.500 1.00 88.25 83 ASP A O 1
ATOM 678 N N . GLU A 1 84 ? 1.231 -9.391 -6.776 1.00 85.81 84 GLU A N 1
ATOM 679 C CA . GLU A 1 84 ? 1.180 -10.808 -7.130 1.00 85.81 84 GLU A CA 1
ATOM 680 C C . GLU A 1 84 ? 1.943 -11.097 -8.437 1.00 85.81 84 GLU A C 1
ATOM 682 O O . GLU A 1 84 ? 2.041 -12.258 -8.834 1.00 85.81 84 GLU A O 1
ATOM 687 N N . HIS A 1 85 ? 2.455 -10.063 -9.121 1.00 82.88 85 HIS A N 1
ATOM 688 C CA . HIS A 1 85 ? 3.236 -10.175 -10.355 1.00 82.88 85 HIS A CA 1
ATOM 689 C C . HIS A 1 85 ? 4.630 -9.563 -10.172 1.00 82.88 85 HIS A C 1
ATOM 691 O O . HIS A 1 85 ? 4.826 -8.363 -10.309 1.00 82.88 85 HIS A O 1
ATOM 697 N N . HIS A 1 86 ? 5.621 -10.421 -9.932 1.00 80.31 86 HIS A N 1
ATOM 698 C CA . HIS A 1 86 ? 7.018 -10.037 -9.671 1.00 80.31 86 HIS A CA 1
ATOM 699 C C . HIS A 1 86 ? 7.845 -9.757 -10.945 1.00 80.31 86 HIS A C 1
ATOM 701 O O . HIS A 1 86 ? 9.071 -9.883 -10.952 1.00 80.31 86 HIS A O 1
ATOM 707 N N . ASP A 1 87 ? 7.179 -9.458 -12.061 1.00 78.12 87 ASP A N 1
ATOM 708 C CA . ASP A 1 87 ? 7.787 -9.166 -13.365 1.00 78.12 87 ASP A CA 1
ATOM 709 C C . ASP A 1 87 ? 7.752 -7.664 -13.703 1.00 78.12 87 ASP A C 1
ATOM 711 O O . ASP A 1 87 ? 8.043 -7.265 -14.833 1.00 78.12 87 ASP A O 1
ATOM 715 N N . GLY A 1 88 ? 7.387 -6.821 -12.730 1.00 75.62 88 GLY A N 1
ATOM 716 C CA . GLY A 1 88 ? 7.213 -5.380 -12.910 1.00 75.62 88 GLY A CA 1
ATOM 717 C C . GLY A 1 88 ? 5.941 -4.988 -13.671 1.00 75.62 88 GLY A C 1
ATOM 718 O O . GLY A 1 88 ? 5.737 -3.803 -13.924 1.00 75.62 88 GLY A O 1
ATOM 719 N N . SER A 1 89 ? 5.068 -5.936 -14.041 1.00 79.25 89 SER A N 1
ATOM 720 C CA . SER A 1 89 ? 3.765 -5.647 -14.672 1.00 79.25 89 SER A CA 1
ATOM 721 C C . SER A 1 89 ? 2.608 -5.522 -13.674 1.00 79.25 89 SER A C 1
ATOM 723 O O . SER A 1 89 ? 1.476 -5.223 -14.066 1.00 79.25 89 SER A O 1
ATOM 725 N N . GLY A 1 90 ? 2.888 -5.758 -12.392 1.00 80.00 90 GLY A N 1
ATOM 726 C CA . GLY A 1 90 ? 1.925 -5.694 -11.308 1.00 80.00 90 GLY A CA 1
ATOM 727 C C . GLY A 1 90 ? 1.349 -4.305 -11.048 1.00 80.00 90 GLY A C 1
ATOM 728 O O . GLY A 1 90 ? 1.904 -3.284 -11.456 1.00 80.00 90 GLY A O 1
ATOM 729 N N . GLY A 1 91 ? 0.214 -4.279 -10.349 1.00 86.19 91 GLY A N 1
ATOM 730 C CA . GLY A 1 91 ? -0.461 -3.039 -9.970 1.00 86.19 91 GLY A CA 1
ATOM 731 C C . GLY A 1 91 ? 0.299 -2.275 -8.887 1.00 86.19 91 GLY A C 1
ATOM 732 O O . GLY A 1 91 ? 0.877 -2.862 -7.972 1.00 86.19 91 GLY A O 1
ATOM 733 N N . CYS A 1 92 ? 0.250 -0.954 -8.963 1.00 88.88 92 CYS A N 1
ATOM 734 C CA . CYS A 1 92 ? 0.830 -0.045 -7.992 1.00 88.88 92 CYS A CA 1
ATOM 735 C C . CYS A 1 92 ? -0.188 0.311 -6.906 1.00 88.88 92 CYS A C 1
ATOM 737 O O . CYS A 1 92 ? -1.360 0.571 -7.177 1.00 88.88 92 CYS A O 1
ATOM 739 N N . ALA A 1 93 ? 0.276 0.403 -5.661 1.00 92.69 93 ALA A N 1
ATOM 740 C CA . ALA A 1 93 ? -0.529 0.879 -4.546 1.00 92.69 93 ALA A CA 1
ATOM 741 C C . ALA A 1 93 ? 0.114 2.100 -3.892 1.00 92.69 93 ALA A C 1
ATOM 743 O O . ALA A 1 93 ? 1.272 2.071 -3.476 1.00 92.69 93 ALA A O 1
ATOM 744 N N . PHE A 1 94 ? -0.669 3.159 -3.730 1.00 93.12 94 PHE A N 1
ATOM 745 C CA . PHE A 1 94 ? -0.250 4.397 -3.092 1.00 93.12 94 PHE A CA 1
ATOM 746 C C . PHE A 1 94 ? -1.066 4.632 -1.829 1.00 93.12 94 PHE A C 1
ATOM 748 O O . PHE A 1 94 ? -2.294 4.627 -1.838 1.00 93.12 94 PHE A O 1
ATOM 755 N N . PHE A 1 95 ? -0.377 4.855 -0.715 1.00 93.88 95 PHE A N 1
ATOM 756 C CA . PHE A 1 95 ? -1.026 5.196 0.544 1.00 93.88 95 PHE A CA 1
ATOM 757 C C . PHE A 1 95 ? -1.525 6.644 0.519 1.00 93.88 95 PHE A C 1
ATOM 759 O O . PHE A 1 95 ? -0.713 7.559 0.395 1.00 93.88 95 PHE A O 1
ATOM 766 N N . THR A 1 96 ? -2.832 6.850 0.699 1.00 95.44 96 THR A N 1
ATOM 767 C CA . THR A 1 96 ? -3.450 8.187 0.658 1.00 95.44 96 THR A CA 1
ATOM 768 C C . THR A 1 96 ? -3.988 8.657 2.011 1.00 95.44 96 THR A C 1
ATOM 770 O O . THR A 1 96 ? -4.127 9.861 2.218 1.00 95.44 96 THR A O 1
ATOM 773 N N . GLY A 1 97 ? -4.244 7.759 2.972 1.00 94.38 97 GLY A N 1
ATOM 774 C CA . GLY A 1 97 ? -4.625 8.157 4.332 1.00 94.38 97 GLY A CA 1
ATOM 775 C C . GLY A 1 97 ? -4.984 7.007 5.278 1.00 94.38 97 GLY A C 1
ATOM 776 O O . GLY A 1 97 ? -5.196 5.872 4.855 1.00 94.38 97 GLY A O 1
ATOM 777 N N . GLY A 1 98 ? -5.077 7.309 6.578 1.00 93.69 98 GLY A N 1
ATOM 778 C CA . GLY A 1 98 ? -5.391 6.327 7.626 1.00 93.69 98 GLY A CA 1
ATOM 779 C C . GLY A 1 98 ? -4.190 5.456 8.009 1.00 93.69 98 GLY A C 1
ATOM 780 O O . GLY A 1 98 ? -3.095 5.970 8.231 1.00 93.69 98 GLY A O 1
ATOM 781 N N . GLY A 1 99 ? -4.376 4.137 8.074 1.00 93.62 99 GLY A N 1
ATOM 782 C CA . GLY A 1 99 ? -3.318 3.163 8.349 1.00 93.62 99 GLY A CA 1
ATOM 783 C C . GLY A 1 99 ? -3.057 2.925 9.843 1.00 93.62 99 GLY A C 1
ATOM 784 O O . GLY A 1 99 ? -3.974 3.071 10.658 1.00 93.62 99 GLY A O 1
ATOM 785 N N . PRO A 1 100 ? -1.833 2.506 10.225 1.00 95.44 100 PRO A N 1
ATOM 786 C CA . PRO A 1 10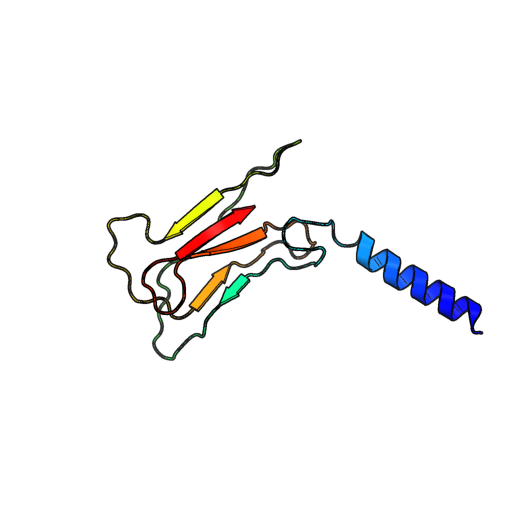0 ? -1.527 2.112 11.595 1.00 95.44 100 PRO A CA 1
ATOM 787 C C . PRO A 1 100 ? -1.851 3.201 12.626 1.00 95.44 100 PRO A C 1
ATOM 789 O O . PRO A 1 100 ? -1.510 4.363 12.435 1.00 95.44 100 PRO A O 1
ATOM 792 N N . GLY A 1 101 ? -2.499 2.821 13.727 1.00 93.69 101 GLY A N 1
ATOM 793 C CA . GLY A 1 101 ? -2.980 3.745 14.762 1.00 93.69 101 GLY A CA 1
ATOM 794 C C . GLY A 1 101 ? -4.346 4.371 14.466 1.00 93.69 101 GLY A C 1
ATOM 795 O O . GLY A 1 101 ? -4.910 5.036 15.329 1.00 93.69 101 GLY A O 1
ATOM 796 N N . THR A 1 102 ? -4.916 4.122 13.287 1.00 93.56 102 THR A N 1
ATOM 797 C CA . THR A 1 102 ? -6.271 4.551 12.916 1.00 93.56 102 THR A CA 1
ATOM 798 C C . THR A 1 102 ? -7.164 3.339 12.663 1.00 93.56 102 THR A C 1
ATOM 800 O O . THR A 1 102 ? -6.686 2.210 12.593 1.00 93.56 102 THR A O 1
ATOM 803 N N . ASN A 1 103 ? -8.471 3.547 12.550 1.00 92.75 103 ASN A N 1
ATOM 804 C CA . ASN A 1 103 ? -9.451 2.496 12.262 1.00 92.75 103 ASN A CA 1
ATOM 805 C C . ASN A 1 103 ? -9.875 2.454 10.783 1.00 92.75 103 ASN A C 1
ATOM 807 O O . ASN A 1 103 ? -10.837 1.761 10.448 1.00 92.75 103 ASN A O 1
ATOM 811 N N . PHE A 1 104 ? -9.184 3.189 9.906 1.00 93.50 104 PHE A N 1
ATOM 812 C CA . PHE A 1 104 ? -9.487 3.257 8.480 1.00 93.50 104 PHE A CA 1
ATOM 813 C C . PHE A 1 104 ? -8.209 3.242 7.637 1.00 93.50 104 PHE A C 1
ATOM 815 O O . PHE A 1 104 ? -7.128 3.573 8.112 1.00 93.50 104 PHE A O 1
ATOM 822 N N . LEU A 1 105 ? -8.317 2.861 6.372 1.00 94.50 105 LEU A N 1
ATOM 823 C CA . LEU A 1 105 ? -7.234 2.831 5.401 1.00 94.50 105 LEU A CA 1
ATOM 824 C C . LEU A 1 105 ? -7.764 3.317 4.057 1.00 94.50 105 LEU A C 1
ATOM 826 O O . LEU A 1 105 ? -8.807 2.8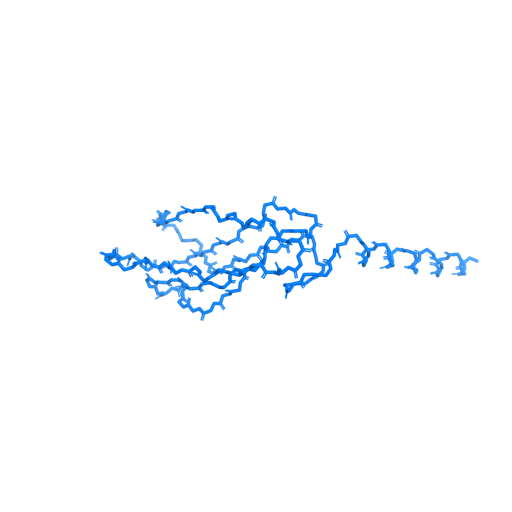55 3.595 1.00 94.50 105 LEU A O 1
ATOM 830 N N . LYS A 1 106 ? -7.026 4.232 3.435 1.00 95.50 106 LYS A N 1
ATOM 831 C CA . LYS A 1 106 ? -7.280 4.715 2.081 1.00 95.50 106 LYS A CA 1
ATOM 832 C C . LYS A 1 106 ? -6.049 4.482 1.222 1.00 95.50 106 LYS A C 1
ATOM 834 O O . LYS A 1 106 ? -4.930 4.826 1.623 1.00 95.50 106 LYS A O 1
ATOM 839 N N . LEU A 1 107 ? -6.270 3.881 0.062 1.00 95.88 107 LEU A N 1
ATOM 840 C CA . LEU A 1 107 ? -5.243 3.587 -0.925 1.00 95.88 107 LEU A CA 1
ATOM 841 C C . LEU A 1 107 ? -5.726 4.035 -2.302 1.00 95.88 107 LEU A C 1
ATOM 843 O O . LEU A 1 107 ? -6.898 3.871 -2.628 1.00 95.88 107 LEU A O 1
ATOM 847 N N . HIS A 1 108 ? -4.811 4.545 -3.111 1.00 94.75 108 HIS A N 1
ATOM 848 C CA . HIS A 1 108 ? -5.012 4.742 -4.539 1.00 94.75 108 HIS A CA 1
ATOM 849 C C . HIS A 1 108 ? -4.276 3.627 -5.275 1.00 94.75 108 HIS A C 1
ATOM 851 O O . HIS A 1 108 ? -3.063 3.487 -5.121 1.00 94.75 108 HIS A O 1
ATOM 857 N N . LEU A 1 109 ? -5.008 2.796 -6.006 1.00 92.31 109 LEU A N 1
ATOM 858 C CA . LEU A 1 109 ? -4.459 1.686 -6.776 1.00 92.31 109 LEU A CA 1
ATOM 859 C C . LEU A 1 109 ? -4.415 2.071 -8.255 1.00 92.31 109 LEU A C 1
ATOM 861 O O . LEU A 1 109 ? -5.348 2.725 -8.733 1.00 92.31 109 LEU A O 1
ATOM 865 N N . VAL A 1 110 ? -3.365 1.655 -8.962 1.00 88.06 110 VAL A N 1
ATOM 866 C CA . VAL A 1 110 ? -3.091 1.993 -10.369 1.00 88.06 110 VAL A CA 1
ATOM 867 C C . VAL A 1 110 ? -2.521 0.795 -11.120 1.00 88.06 110 VAL A C 1
ATOM 869 O O . VAL A 1 110 ? -1.789 0.015 -10.475 1.00 88.06 110 VAL A O 1
#

InterPro domains:
  IPR031734 Transcription activator MBF2 [PF15868] (36-109)

Organism: Rhodnius prolixus (NCBI:txid13249)